Protein AF-A0A3M1K658-F1 (afdb_monomer)

Foldseek 3Di:
DDKDWDQDPCCLVQLQVQLVVLVDHWDWDDPPSDPPRTTITHDDDDPPDDPVNVVSSVVSSQVSCVVVVRHDDPPDPDPVVVPPD

Solvent-accessible surface area (backbone atoms only — not comparable to full-atom values): 5213 Å² total; per-residue (Å²): 114,48,77,48,81,39,87,40,68,66,59,46,52,51,45,49,53,36,23,43,75,64,74,42,85,67,45,81,44,42,66,88,82,33,64,90,80,43,26,32,41,43,41,78,78,58,92,88,59,53,72,68,55,51,51,51,52,53,50,35,50,38,54,24,22,52,74,76,74,48,72,63,71,90,70,74,90,71,66,79,78,77,79,79,125

Mean predicted aligned error: 6.62 Å

pLDDT: mean 84.95, std 15.66, range [34.62, 97.06]

Structure (mmCIF, N/CA/C/O backbone):
data_AF-A0A3M1K658-F1
#
_entry.id   AF-A0A3M1K658-F1
#
loop_
_atom_site.group_PDB
_atom_site.id
_atom_site.type_symbol
_atom_site.label_atom_id
_atom_site.label_alt_id
_atom_site.label_comp_id
_atom_site.label_asym_id
_atom_site.label_entity_id
_atom_site.label_seq_id
_atom_site.pdbx_PDB_ins_code
_atom_site.Cartn_x
_atom_site.Cartn_y
_atom_site.Cartn_z
_atom_site.occupancy
_atom_site.B_iso_or_equiv
_atom_site.auth_seq_id
_atom_site.auth_comp_id
_atom_site.auth_asym_id
_atom_site.auth_atom_id
_atom_site.pdbx_PDB_mod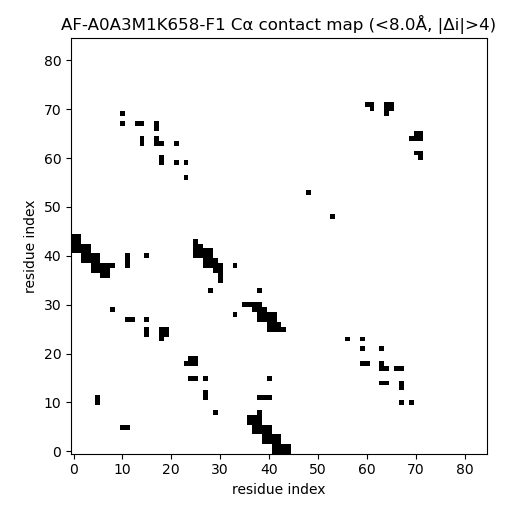el_num
ATOM 1 N N . ILE A 1 1 ? 7.415 10.532 -3.589 1.00 80.81 1 ILE A N 1
ATOM 2 C CA . ILE A 1 1 ? 6.659 9.915 -2.468 1.00 80.81 1 ILE A CA 1
ATOM 3 C C . ILE A 1 1 ? 5.182 10.073 -2.782 1.00 80.81 1 ILE A C 1
ATOM 5 O O . ILE A 1 1 ? 4.793 11.167 -3.168 1.00 80.81 1 ILE A O 1
ATOM 9 N N . VAL A 1 2 ? 4.398 9.005 -2.639 1.00 88.69 2 VAL A N 1
ATOM 10 C CA . VAL A 1 2 ? 2.937 8.996 -2.816 1.00 88.69 2 VAL A CA 1
ATOM 11 C C . VAL A 1 2 ? 2.291 8.694 -1.464 1.00 88.69 2 VAL A C 1
ATOM 13 O O . VAL A 1 2 ? 2.791 7.842 -0.729 1.00 88.69 2 VAL A O 1
ATOM 16 N N . ALA A 1 3 ? 1.220 9.404 -1.113 1.00 88.81 3 ALA A N 1
ATOM 17 C CA . ALA A 1 3 ? 0.486 9.192 0.131 1.00 88.81 3 ALA A CA 1
ATOM 18 C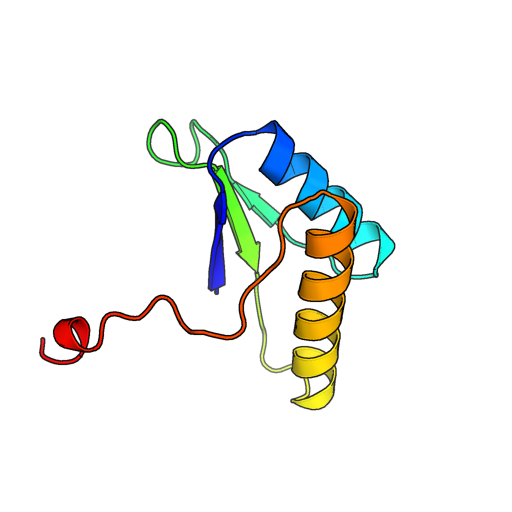 C . ALA A 1 3 ? -0.926 8.671 -0.164 1.00 88.81 3 ALA A C 1
ATOM 20 O O . ALA A 1 3 ? -1.638 9.261 -0.973 1.00 88.81 3 ALA A O 1
ATOM 21 N N . VAL A 1 4 ? -1.324 7.596 0.514 1.00 90.44 4 VAL A N 1
ATOM 22 C CA . VAL A 1 4 ? -2.696 7.071 0.508 1.00 90.44 4 VAL A CA 1
ATOM 23 C C . VAL A 1 4 ? -3.352 7.494 1.813 1.00 90.44 4 VAL A C 1
ATOM 25 O O . VAL A 1 4 ? -2.837 7.169 2.883 1.00 90.44 4 VAL A O 1
ATOM 28 N N . ARG A 1 5 ? -4.451 8.248 1.726 1.00 89.31 5 ARG A N 1
ATOM 29 C CA . ARG A 1 5 ? -5.221 8.702 2.889 1.00 89.31 5 ARG A CA 1
ATOM 30 C C . ARG A 1 5 ? -6.320 7.700 3.210 1.00 89.31 5 ARG A C 1
ATOM 32 O O . ARG A 1 5 ? -7.013 7.256 2.302 1.00 89.31 5 ARG A O 1
ATOM 39 N N . LEU A 1 6 ? -6.460 7.388 4.491 1.00 90.56 6 LEU A N 1
ATOM 40 C CA . LEU A 1 6 ? -7.471 6.490 5.038 1.00 90.56 6 LEU A CA 1
ATOM 41 C C . LEU A 1 6 ? -8.236 7.203 6.152 1.00 90.56 6 LEU A C 1
ATOM 43 O O . LEU A 1 6 ? -7.727 8.166 6.736 1.00 90.56 6 LEU A O 1
ATOM 47 N N . GLU A 1 7 ? -9.453 6.742 6.427 1.00 88.62 7 GLU A N 1
ATOM 48 C CA . GLU A 1 7 ? -10.367 7.431 7.343 1.00 88.62 7 GLU A CA 1
ATOM 49 C C . GLU A 1 7 ? -10.042 7.117 8.807 1.00 88.62 7 GLU A C 1
ATOM 51 O O . GLU A 1 7 ? -10.233 7.950 9.691 1.00 88.62 7 GLU A O 1
ATOM 56 N N . ASN A 1 8 ? -9.525 5.916 9.081 1.00 90.75 8 ASN A N 1
ATOM 57 C CA . ASN A 1 8 ? -9.266 5.455 10.442 1.00 90.75 8 ASN A CA 1
ATOM 58 C C . ASN A 1 8 ? -8.026 4.553 10.557 1.00 90.75 8 ASN A C 1
ATOM 60 O O . ASN A 1 8 ? -7.415 4.111 9.581 1.00 90.75 8 ASN A O 1
ATOM 64 N N . GLU A 1 9 ? -7.639 4.295 11.805 1.00 91.00 9 GLU A N 1
ATOM 65 C CA . GLU A 1 9 ? -6.465 3.497 12.144 1.00 91.00 9 GLU A CA 1
ATOM 66 C C . GLU A 1 9 ? -6.618 2.017 11.749 1.00 91.00 9 GLU A C 1
ATOM 68 O O . GLU A 1 9 ? -5.643 1.388 11.334 1.00 91.00 9 GLU A O 1
ATOM 73 N N . GLN A 1 10 ? -7.831 1.467 11.834 1.00 93.31 10 GLN A N 1
ATOM 74 C CA . GLN A 1 10 ? -8.118 0.073 11.497 1.00 93.31 10 GLN A CA 1
ATOM 75 C C . GLN A 1 10 ? -7.914 -0.195 10.004 1.00 93.31 10 GLN A C 1
ATOM 77 O O . GLN A 1 10 ? -7.250 -1.165 9.647 1.00 93.31 10 GLN A O 1
ATOM 82 N N . GLU A 1 11 ? -8.416 0.685 9.138 1.00 93.94 11 GLU A N 1
ATOM 83 C CA . GLU A 1 11 ? -8.182 0.634 7.691 1.00 93.94 11 GLU A CA 1
ATOM 84 C C . GLU A 1 11 ? -6.693 0.733 7.363 1.00 93.94 11 GLU A C 1
ATOM 86 O O . GLU A 1 11 ? -6.184 -0.011 6.528 1.00 93.94 11 GLU A O 1
ATOM 91 N N . MET A 1 12 ? -5.972 1.617 8.054 1.00 94.44 12 MET A N 1
ATOM 92 C CA . MET A 1 12 ? -4.542 1.836 7.850 1.00 94.44 12 MET A CA 1
ATOM 93 C C . MET A 1 12 ? -3.698 0.616 8.195 1.00 94.44 12 MET A C 1
ATOM 95 O O . MET A 1 12 ? -2.879 0.191 7.376 1.00 94.44 12 MET A O 1
ATOM 99 N N . PHE A 1 13 ? -3.899 0.023 9.370 1.00 95.31 13 PHE A N 1
ATOM 100 C CA . PHE A 1 13 ? -3.199 -1.210 9.720 1.00 95.31 13 PHE A CA 1
ATOM 101 C C . PHE A 1 13 ? -3.672 -2.390 8.874 1.00 95.31 13 PHE A C 1
ATOM 103 O O . PHE A 1 13 ? -2.837 -3.167 8.417 1.00 95.31 13 PHE A O 1
ATOM 110 N N . GLY A 1 14 ? -4.975 -2.496 8.606 1.00 96.38 14 GLY A N 1
ATOM 111 C CA . GLY A 1 14 ? -5.543 -3.551 7.769 1.00 96.38 14 GLY A CA 1
ATOM 112 C C . GLY A 1 14 ? -4.943 -3.555 6.367 1.00 96.38 14 GLY A C 1
ATOM 113 O O . GLY A 1 14 ? -4.464 -4.590 5.908 1.00 96.38 14 GLY A O 1
ATOM 114 N N . LEU A 1 15 ? -4.884 -2.391 5.716 1.00 96.31 15 LEU A N 1
ATOM 115 C CA . LEU A 1 15 ? -4.314 -2.263 4.378 1.00 96.31 15 LEU A CA 1
ATOM 116 C C . LEU A 1 15 ? -2.800 -2.471 4.382 1.00 96.31 15 LEU A C 1
ATOM 118 O O . LEU A 1 15 ? -2.286 -3.143 3.495 1.00 96.31 15 LEU A O 1
ATOM 122 N N . CYS A 1 16 ? -2.082 -1.965 5.389 1.00 96.50 16 CYS A N 1
ATOM 123 C CA . CYS A 1 16 ? -0.642 -2.192 5.501 1.00 96.50 16 CYS A CA 1
ATOM 124 C C . CYS A 1 16 ? -0.296 -3.678 5.676 1.00 96.50 16 CYS A C 1
ATOM 126 O O . CYS A 1 16 ? 0.602 -4.176 5.000 1.00 96.50 16 CYS A O 1
ATOM 128 N N . CYS A 1 17 ? -0.999 -4.392 6.561 1.00 97.00 17 CYS A N 1
ATOM 129 C CA . CYS A 1 17 ? -0.814 -5.833 6.733 1.00 97.00 17 CYS A CA 1
ATOM 130 C C . CYS A 1 17 ? -1.177 -6.580 5.450 1.00 97.00 17 CYS A C 1
ATOM 132 O O . CYS A 1 17 ? -0.448 -7.474 5.028 1.00 97.00 17 CYS A O 1
ATOM 134 N N . ALA A 1 18 ? -2.268 -6.173 4.799 1.00 97.06 18 ALA A N 1
ATOM 135 C CA . ALA A 1 18 ? -2.708 -6.828 3.587 1.00 97.06 18 ALA A CA 1
ATOM 136 C C . ALA A 1 18 ? -1.711 -6.670 2.428 1.00 97.06 18 ALA A C 1
ATOM 138 O O . ALA A 1 18 ? -1.432 -7.629 1.716 1.00 97.06 18 ALA A O 1
ATOM 139 N N . LEU A 1 19 ? -1.132 -5.479 2.272 1.00 97.06 19 LEU A N 1
ATOM 140 C CA . LEU A 1 19 ? -0.071 -5.215 1.302 1.00 97.06 19 LEU A CA 1
ATOM 141 C C . LEU A 1 19 ? 1.201 -6.007 1.606 1.00 97.06 19 LEU A C 1
ATOM 143 O O . LEU A 1 19 ? 1.822 -6.528 0.683 1.00 97.06 19 LEU A O 1
ATOM 147 N N . LEU A 1 20 ? 1.566 -6.141 2.884 1.00 97.00 20 LEU A N 1
ATOM 148 C CA . LEU A 1 20 ? 2.743 -6.909 3.283 1.00 97.00 20 LEU A CA 1
ATOM 149 C C . LEU A 1 20 ? 2.612 -8.390 2.899 1.00 97.00 20 LEU A C 1
ATOM 151 O O . LEU A 1 20 ? 3.582 -8.987 2.441 1.00 97.00 20 LEU A O 1
ATOM 155 N N . GLU A 1 21 ? 1.415 -8.963 3.030 1.00 96.88 21 GLU A N 1
ATOM 156 C CA . GLU A 1 21 ? 1.111 -10.329 2.578 1.00 96.88 21 GLU A CA 1
ATOM 157 C C . GLU A 1 21 ? 1.162 -10.478 1.048 1.00 96.88 21 GLU A C 1
ATOM 159 O O . GLU A 1 21 ? 1.529 -11.538 0.551 1.00 96.88 21 GLU A O 1
ATOM 164 N N . GLU A 1 22 ? 0.865 -9.412 0.300 1.00 96.12 22 GLU A N 1
ATOM 165 C CA . GLU A 1 22 ? 1.049 -9.341 -1.160 1.00 96.12 22 GLU A CA 1
ATOM 166 C C . GLU A 1 22 ? 2.510 -9.050 -1.567 1.00 96.12 22 GLU A C 1
ATOM 168 O O . GLU A 1 22 ? 2.810 -8.902 -2.750 1.00 96.12 22 GLU A O 1
ATOM 173 N N . GLY A 1 23 ? 3.435 -8.952 -0.604 1.00 95.38 23 GLY A N 1
ATOM 174 C CA . GLY A 1 23 ? 4.857 -8.691 -0.846 1.00 95.38 23 GLY A CA 1
ATOM 175 C C . GLY A 1 23 ? 5.230 -7.211 -0.982 1.00 95.38 23 GLY A C 1
ATOM 176 O O . GLY A 1 23 ? 6.365 -6.900 -1.346 1.00 95.38 23 GLY A O 1
ATOM 177 N N . VAL A 1 24 ? 4.318 -6.287 -0.670 1.00 95.00 24 VAL A N 1
ATOM 178 C CA . VAL A 1 24 ? 4.534 -4.837 -0.766 1.00 95.00 24 VAL A CA 1
ATOM 179 C C . VAL A 1 24 ? 4.635 -4.215 0.626 1.00 95.00 24 VAL A C 1
ATOM 181 O O . VAL A 1 24 ? 3.670 -4.161 1.384 1.00 95.00 24 VAL A O 1
ATOM 184 N N . TYR A 1 25 ? 5.805 -3.669 0.955 1.00 94.94 25 TYR A N 1
ATOM 185 C CA . TYR A 1 25 ? 6.000 -2.915 2.194 1.00 94.94 25 TYR A CA 1
ATOM 186 C C . TYR A 1 25 ? 5.748 -1.416 1.995 1.00 94.94 25 TYR A C 1
ATOM 188 O O . TYR A 1 25 ? 6.277 -0.795 1.070 1.00 94.94 25 TYR A O 1
ATOM 196 N N . VAL A 1 26 ? 4.991 -0.815 2.915 1.00 95.38 26 VAL A N 1
ATOM 197 C CA . VAL A 1 26 ? 4.729 0.628 2.962 1.00 95.38 26 VAL A CA 1
ATOM 198 C C . VAL A 1 26 ? 4.919 1.168 4.372 1.00 95.38 26 VAL A C 1
ATOM 200 O O . VAL A 1 26 ? 4.757 0.455 5.360 1.00 95.38 26 VAL A O 1
ATOM 203 N N . ASN A 1 27 ? 5.244 2.456 4.475 1.00 94.56 27 ASN A N 1
ATOM 204 C CA . ASN A 1 27 ? 5.388 3.110 5.769 1.00 94.56 27 ASN A CA 1
ATOM 205 C C . ASN A 1 27 ? 4.043 3.645 6.258 1.00 94.56 27 ASN A C 1
ATOM 207 O O . ASN A 1 27 ? 3.315 4.286 5.504 1.00 94.56 27 ASN A O 1
ATOM 211 N N . ILE A 1 28 ? 3.761 3.470 7.543 1.00 93.25 28 ILE A N 1
ATOM 212 C CA . ILE A 1 28 ? 2.594 4.053 8.205 1.00 93.25 28 ILE A CA 1
ATOM 213 C C . ILE A 1 28 ? 2.958 5.430 8.776 1.00 93.25 28 ILE A C 1
ATOM 215 O O . ILE A 1 28 ? 4.020 5.602 9.374 1.00 93.25 28 ILE A O 1
ATOM 219 N N . ALA A 1 29 ? 2.063 6.407 8.638 1.00 90.12 29 ALA A N 1
ATOM 220 C CA . ALA A 1 29 ? 2.126 7.673 9.359 1.00 90.12 29 ALA A CA 1
ATOM 221 C C . ALA A 1 29 ? 0.764 7.997 9.991 1.00 90.12 29 ALA A C 1
ATOM 223 O O . ALA A 1 29 ? -0.261 8.028 9.312 1.00 90.12 29 ALA A O 1
ATOM 224 N N . ARG A 1 30 ? 0.774 8.244 11.304 1.00 86.88 30 ARG A N 1
ATOM 225 C CA . ARG A 1 30 ? -0.407 8.534 12.128 1.00 86.88 30 ARG A CA 1
ATOM 226 C C . ARG A 1 30 ? -0.107 9.651 13.136 1.00 86.88 30 ARG A C 1
ATOM 228 O O . ARG A 1 30 ? 1.075 9.928 13.376 1.00 86.88 30 ARG A O 1
ATOM 235 N N . PRO A 1 31 ? -1.123 10.248 13.780 1.00 80.88 31 PRO A N 1
ATOM 236 C CA . PRO A 1 31 ? -0.903 11.237 14.832 1.00 80.88 31 PRO A CA 1
ATOM 237 C C . PRO A 1 31 ? -0.001 10.685 15.954 1.00 80.88 31 PRO A C 1
ATOM 239 O O . PRO A 1 31 ? -0.127 9.506 16.300 1.00 80.88 31 PRO A O 1
ATOM 242 N N . PRO A 1 32 ? 0.929 11.486 16.521 1.00 81.81 32 PRO A N 1
ATOM 243 C CA . PRO A 1 32 ? 1.151 12.929 16.328 1.00 81.81 32 PRO A CA 1
ATOM 244 C C . PRO A 1 32 ? 2.047 13.296 15.128 1.00 81.81 32 PRO A C 1
ATOM 246 O O . PRO A 1 32 ? 2.331 14.471 14.916 1.00 81.81 32 PRO A O 1
ATOM 249 N N . ALA A 1 33 ? 2.521 12.316 14.350 1.00 78.00 33 ALA A N 1
ATOM 250 C CA . ALA A 1 33 ? 3.397 12.549 13.195 1.00 78.00 33 ALA A CA 1
ATOM 251 C C . ALA A 1 33 ? 2.648 13.085 11.954 1.00 78.00 33 ALA A C 1
ATOM 253 O O . ALA A 1 33 ? 3.271 13.402 10.941 1.00 78.00 33 ALA A O 1
ATOM 254 N N . THR A 1 34 ? 1.320 13.188 12.032 1.00 73.88 34 THR A N 1
ATOM 255 C CA . THR A 1 34 ? 0.415 13.774 11.036 1.00 73.88 34 THR A CA 1
ATOM 256 C C . THR A 1 34 ? -0.574 14.719 11.737 1.00 73.88 34 THR A C 1
ATOM 258 O O . THR A 1 34 ? -0.803 14.565 12.943 1.00 73.88 34 THR A O 1
ATOM 261 N N . PRO A 1 35 ? -1.171 15.701 11.027 1.00 78.25 35 PRO A N 1
ATOM 262 C CA . PRO A 1 35 ? -2.271 16.497 11.570 1.00 78.25 35 PRO A CA 1
ATOM 263 C C . PRO A 1 35 ? -3.392 15.604 12.122 1.00 78.25 35 PRO A C 1
ATOM 265 O O . PRO A 1 35 ? -3.602 14.487 11.642 1.00 78.25 35 PRO A O 1
ATOM 268 N N . GLN A 1 36 ? -4.104 16.084 13.145 1.00 75.81 36 GLN A N 1
ATOM 269 C CA . GLN A 1 36 ? -5.150 15.312 13.823 1.00 75.81 36 GLN A CA 1
ATOM 270 C C . GLN A 1 36 ? -6.172 14.749 12.824 1.00 75.81 36 GLN A C 1
ATOM 272 O O . GLN A 1 36 ? -6.686 15.474 11.977 1.00 75.81 36 GLN A O 1
ATOM 277 N N . GLY A 1 37 ? -6.439 13.444 12.929 1.00 71.75 37 GLY A N 1
ATOM 278 C CA . GLY A 1 37 ? -7.387 12.731 12.068 1.00 71.75 37 GLY A CA 1
ATOM 279 C C . GLY A 1 37 ? -6.830 12.240 10.727 1.00 71.75 37 GLY A C 1
ATOM 280 O O . GLY A 1 37 ? -7.590 11.688 9.942 1.00 71.75 37 GLY A O 1
ATOM 281 N N . MET A 1 38 ? -5.533 12.409 10.433 1.00 80.00 38 MET A N 1
ATOM 282 C CA . MET A 1 38 ? -4.949 11.917 9.177 1.00 80.00 38 MET A CA 1
ATOM 283 C C . MET A 1 38 ? -4.199 10.593 9.362 1.00 80.00 38 MET A C 1
ATOM 285 O O . MET A 1 38 ? -3.108 10.569 9.938 1.00 80.00 38 MET A O 1
ATOM 289 N N . HIS A 1 39 ? -4.743 9.513 8.800 1.00 88.62 39 HIS A N 1
ATOM 290 C CA . HIS A 1 39 ? -4.101 8.200 8.708 1.00 88.62 39 HIS A CA 1
ATOM 291 C C . HIS A 1 39 ? -3.549 7.994 7.296 1.00 88.62 39 HIS A C 1
ATOM 293 O O . HIS A 1 39 ? -4.299 8.049 6.321 1.00 88.62 39 HIS A O 1
ATOM 299 N N . LEU A 1 40 ? -2.231 7.815 7.169 1.00 90.56 40 LEU A N 1
ATOM 300 C CA . LEU A 1 40 ? -1.552 7.792 5.874 1.00 90.56 40 LEU A CA 1
ATOM 301 C C . LEU A 1 40 ? -0.694 6.537 5.700 1.00 90.56 40 LEU A C 1
ATOM 303 O O . LEU A 1 40 ? 0.106 6.194 6.573 1.00 90.56 40 LEU A O 1
ATOM 307 N N . LEU A 1 41 ? -0.760 5.935 4.513 1.00 93.00 41 LEU A N 1
ATOM 308 C CA . LEU A 1 41 ? 0.294 5.055 4.007 1.00 93.00 41 LEU A CA 1
ATOM 309 C C . LEU A 1 41 ? 1.213 5.860 3.089 1.00 93.00 41 LEU A C 1
ATOM 311 O O . LEU A 1 41 ? 0.758 6.559 2.184 1.00 93.00 41 LEU A O 1
ATOM 315 N N . ARG A 1 42 ? 2.520 5.774 3.319 1.00 93.62 42 ARG A N 1
ATOM 316 C CA . ARG A 1 42 ? 3.557 6.486 2.570 1.00 93.62 42 ARG A CA 1
ATOM 317 C C . ARG A 1 42 ? 4.318 5.500 1.693 1.00 93.62 42 ARG A C 1
ATOM 319 O O . ARG A 1 42 ? 5.095 4.683 2.191 1.00 93.62 42 ARG A O 1
ATOM 326 N N . CYS A 1 43 ? 4.129 5.637 0.387 1.00 92.12 43 CYS A N 1
ATOM 327 C CA . CYS A 1 43 ? 4.802 4.851 -0.637 1.00 92.12 43 CYS A CA 1
ATOM 328 C C . CYS A 1 43 ? 6.013 5.626 -1.173 1.00 92.12 43 CYS A C 1
ATOM 330 O O . CYS A 1 43 ? 5.888 6.727 -1.728 1.00 92.12 43 CYS A O 1
ATOM 332 N N . SER A 1 44 ? 7.202 5.052 -1.011 1.00 90.25 44 SER A N 1
ATOM 333 C CA . SER A 1 44 ? 8.454 5.616 -1.517 1.00 90.25 44 SER A CA 1
ATOM 334 C C .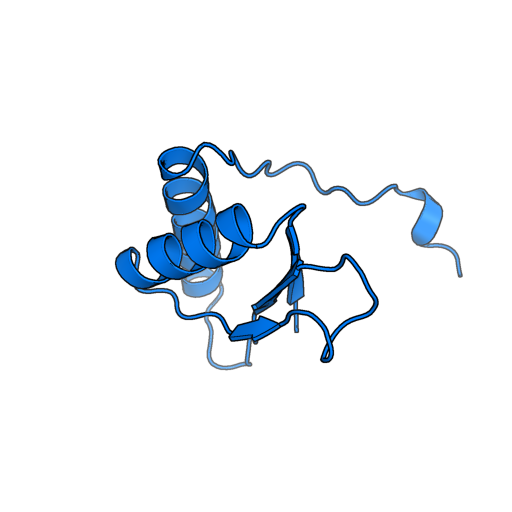 SER A 1 44 ? 8.873 4.879 -2.783 1.00 90.25 44 SER A C 1
ATOM 336 O O . SER A 1 44 ? 9.548 3.859 -2.718 1.00 90.25 44 SER A O 1
ATOM 338 N N . LEU A 1 45 ? 8.478 5.408 -3.939 1.00 87.94 45 LEU A N 1
ATOM 339 C CA . LEU A 1 45 ? 8.943 4.921 -5.236 1.00 87.94 45 LEU A CA 1
ATOM 340 C C . LEU A 1 45 ? 10.302 5.555 -5.555 1.00 87.94 45 LEU A C 1
ATOM 342 O O . LEU A 1 45 ? 10.434 6.781 -5.547 1.00 87.94 45 LEU A O 1
ATOM 346 N N . GLY A 1 46 ? 11.306 4.716 -5.794 1.00 86.06 46 GLY A N 1
ATOM 347 C CA . GLY A 1 46 ? 12.643 5.120 -6.238 1.00 86.06 46 GLY A CA 1
ATOM 348 C C . GLY A 1 46 ? 12.919 4.697 -7.681 1.00 86.06 46 GLY A C 1
ATOM 349 O O . GLY A 1 46 ? 12.209 3.848 -8.215 1.00 86.06 46 GLY A O 1
ATOM 350 N N . LEU A 1 47 ? 13.995 5.235 -8.268 1.00 85.38 47 LEU A N 1
ATOM 351 C CA . LEU A 1 47 ? 14.429 4.961 -9.652 1.00 85.38 47 LEU A CA 1
ATOM 352 C C . LEU A 1 47 ? 14.693 3.475 -9.960 1.00 85.38 47 LEU A C 1
ATOM 354 O O . LEU A 1 47 ? 14.782 3.108 -11.122 1.00 85.38 47 LEU A O 1
ATOM 358 N N . GLY A 1 48 ? 14.837 2.630 -8.937 1.00 88.50 48 GLY A N 1
ATOM 359 C CA . GLY A 1 48 ? 15.060 1.192 -9.099 1.00 88.50 48 GLY A CA 1
ATOM 360 C C . GLY A 1 48 ? 13.818 0.373 -9.463 1.00 88.50 48 GLY A C 1
ATOM 361 O O . GLY A 1 48 ? 13.961 -0.828 -9.648 1.00 88.50 48 GLY A O 1
ATOM 362 N N . HIS A 1 49 ? 12.628 0.979 -9.543 1.00 88.06 49 HIS A N 1
ATOM 363 C CA . HIS A 1 49 ? 11.415 0.268 -9.955 1.00 88.06 49 HIS A CA 1
ATOM 364 C C . HIS A 1 49 ? 11.216 0.375 -11.470 1.00 88.06 49 HIS A C 1
ATOM 366 O O . HIS A 1 49 ? 11.221 1.480 -12.017 1.00 88.06 49 HIS A O 1
ATOM 372 N N . SER A 1 50 ? 11.000 -0.756 -12.140 1.00 92.94 50 SER A N 1
ATOM 373 C CA . SER A 1 50 ? 10.516 -0.782 -13.522 1.00 92.94 50 SER A CA 1
ATOM 374 C C . SER A 1 50 ? 9.027 -0.422 -13.589 1.00 92.94 50 SER A C 1
ATOM 376 O O . SER A 1 50 ? 8.313 -0.480 -12.587 1.00 92.94 50 SER A O 1
ATOM 378 N N . ALA A 1 51 ? 8.539 -0.076 -14.784 1.00 91.94 51 ALA A N 1
ATOM 379 C CA . ALA A 1 51 ? 7.111 0.163 -15.001 1.00 91.94 51 ALA A CA 1
ATOM 380 C C . ALA A 1 51 ? 6.265 -1.069 -14.630 1.00 91.94 51 ALA A C 1
ATOM 382 O O . ALA A 1 51 ? 5.281 -0.943 -13.913 1.00 91.94 51 ALA A O 1
ATOM 383 N N . GLU A 1 52 ? 6.720 -2.263 -15.012 1.00 93.69 52 GLU A N 1
ATOM 384 C CA . GLU A 1 52 ? 6.072 -3.542 -14.689 1.00 93.69 52 GLU A CA 1
ATOM 385 C C . GLU A 1 52 ? 5.990 -3.782 -13.172 1.00 93.69 52 GLU A C 1
ATOM 387 O O . GLU A 1 52 ? 4.974 -4.242 -12.660 1.00 93.69 52 GLU A O 1
ATOM 392 N N . GLN A 1 53 ? 7.037 -3.421 -12.419 1.00 93.44 53 GLN A N 1
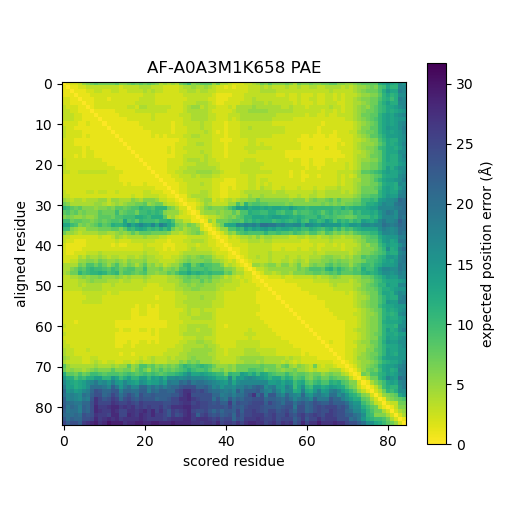ATOM 393 C CA . GLN A 1 53 ? 7.007 -3.510 -10.955 1.00 93.44 53 GLN A CA 1
ATOM 394 C C . GLN A 1 53 ? 6.000 -2.534 -10.347 1.00 93.44 53 GLN A C 1
ATOM 396 O O . GLN A 1 53 ? 5.353 -2.859 -9.355 1.00 93.44 53 GLN A O 1
ATOM 401 N N . VAL A 1 54 ? 5.851 -1.341 -10.928 1.00 93.19 54 VAL A N 1
ATOM 402 C CA . VAL A 1 54 ? 4.830 -0.381 -10.491 1.00 93.19 54 VAL A CA 1
ATOM 403 C C . VAL A 1 54 ? 3.428 -0.916 -10.778 1.00 93.19 54 VAL A C 1
ATOM 405 O O . VAL A 1 54 ? 2.561 -0.805 -9.916 1.00 93.19 54 VAL A O 1
ATOM 4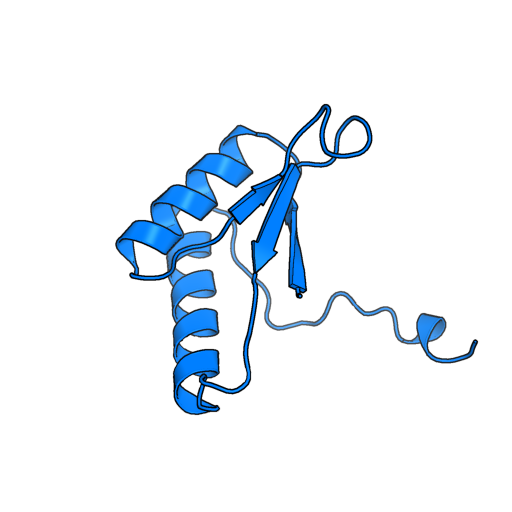08 N N . GLU A 1 55 ? 3.208 -1.540 -11.933 1.00 93.44 55 GLU A N 1
ATOM 409 C CA . GLU A 1 55 ? 1.935 -2.190 -12.259 1.00 93.44 55 GLU A CA 1
ATOM 410 C C . GLU A 1 55 ? 1.601 -3.323 -11.280 1.00 93.44 55 GLU A C 1
ATOM 412 O O . GLU A 1 55 ? 0.478 -3.376 -10.777 1.00 93.44 55 GLU A O 1
ATOM 417 N N . GL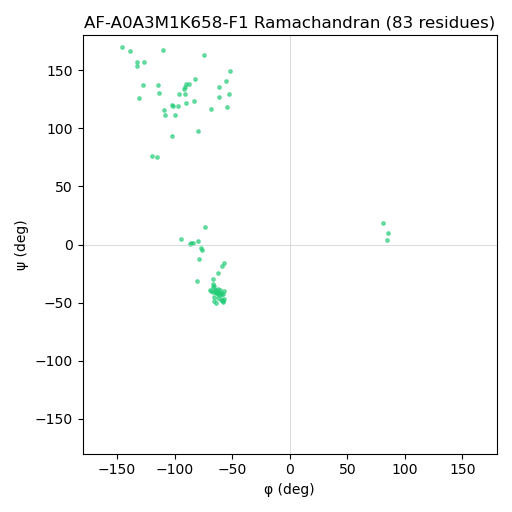U A 1 56 ? 2.573 -4.165 -10.914 1.00 95.06 56 GLU A N 1
ATOM 418 C CA . GLU A 1 56 ? 2.349 -5.215 -9.912 1.00 95.06 56 GLU A CA 1
ATOM 419 C C . GLU A 1 56 ? 2.053 -4.631 -8.524 1.00 95.06 56 GLU A C 1
ATOM 421 O O . GLU A 1 56 ? 1.164 -5.118 -7.827 1.00 95.06 56 GLU A O 1
ATOM 426 N N . ILE A 1 57 ? 2.729 -3.544 -8.131 1.00 94.25 57 ILE A N 1
ATOM 427 C CA . ILE A 1 57 ? 2.406 -2.827 -6.890 1.00 94.25 57 ILE A CA 1
ATOM 428 C C . ILE A 1 57 ? 0.948 -2.351 -6.933 1.00 94.25 57 ILE A C 1
ATOM 430 O O . ILE A 1 57 ? 0.202 -2.582 -5.983 1.00 94.25 57 ILE A O 1
ATOM 434 N N . LEU A 1 58 ? 0.505 -1.727 -8.027 1.00 93.62 58 LEU A N 1
ATOM 435 C CA . LEU A 1 58 ? -0.884 -1.282 -8.174 1.00 93.62 58 LEU A CA 1
ATOM 436 C C . LEU A 1 58 ? -1.871 -2.459 -8.099 1.00 93.62 58 LEU A C 1
ATOM 438 O O . LEU A 1 58 ? -2.890 -2.361 -7.412 1.00 93.62 58 LEU A O 1
ATOM 442 N N . ALA A 1 59 ? -1.555 -3.590 -8.732 1.00 95.00 59 ALA A N 1
ATOM 443 C CA . ALA A 1 59 ? -2.369 -4.799 -8.665 1.00 95.00 59 ALA A CA 1
ATOM 444 C C . ALA A 1 59 ? -2.453 -5.364 -7.233 1.00 95.00 59 ALA A C 1
ATOM 446 O O . ALA A 1 59 ? -3.546 -5.716 -6.776 1.00 95.00 59 ALA A O 1
ATOM 447 N N . ALA A 1 60 ? -1.339 -5.385 -6.494 1.00 95.88 60 ALA A N 1
ATOM 448 C CA . ALA A 1 60 ? -1.293 -5.767 -5.083 1.00 95.88 60 ALA A CA 1
ATOM 449 C C . ALA A 1 60 ? -2.181 -4.859 -4.222 1.00 95.88 60 ALA A C 1
ATOM 451 O O . ALA A 1 60 ? -2.965 -5.350 -3.410 1.00 95.88 60 ALA A O 1
ATOM 452 N N . PHE A 1 61 ? -2.147 -3.545 -4.458 1.00 95.38 61 PHE A N 1
ATOM 453 C CA . PHE A 1 61 ? -3.052 -2.588 -3.820 1.00 95.38 61 PHE A CA 1
ATOM 454 C C . PHE A 1 61 ? -4.523 -2.930 -4.081 1.00 95.38 61 PHE A C 1
ATOM 456 O O . PHE A 1 61 ? -5.315 -2.983 -3.138 1.00 95.38 61 PHE A O 1
ATOM 463 N N . GLN A 1 62 ? -4.901 -3.230 -5.325 1.00 94.88 62 GLN A N 1
ATOM 464 C CA . GLN A 1 62 ? -6.278 -3.614 -5.644 1.00 94.88 62 GLN A CA 1
ATOM 465 C C . GLN A 1 62 ? -6.707 -4.921 -4.955 1.00 94.88 62 GLN A C 1
ATOM 467 O O . GLN A 1 62 ? -7.833 -5.014 -4.457 1.00 94.88 62 GLN A O 1
ATOM 472 N N . ARG A 1 63 ? -5.837 -5.943 -4.919 1.00 95.94 63 ARG A N 1
ATOM 473 C CA . ARG A 1 63 ? -6.116 -7.228 -4.249 1.00 95.94 63 ARG A CA 1
ATOM 474 C C . ARG A 1 63 ? -6.245 -7.051 -2.734 1.00 95.94 63 ARG A C 1
ATOM 476 O O . ARG A 1 63 ? -7.248 -7.483 -2.162 1.00 95.94 63 ARG A O 1
ATOM 483 N N . ALA A 1 64 ? -5.295 -6.353 -2.114 1.00 96.44 64 ALA A N 1
ATOM 484 C CA . ALA A 1 64 ? -5.301 -6.036 -0.689 1.00 96.44 64 ALA A CA 1
ATOM 485 C C . ALA A 1 64 ? -6.545 -5.227 -0.294 1.00 96.44 64 ALA A C 1
ATOM 487 O O . ALA A 1 64 ? -7.251 -5.608 0.639 1.00 96.44 64 ALA A O 1
ATOM 488 N N . GLY A 1 65 ? -6.866 -4.174 -1.052 1.00 95.12 65 GLY A N 1
ATOM 489 C CA . GLY A 1 65 ? -8.047 -3.342 -0.834 1.00 95.12 65 GLY A CA 1
ATOM 490 C C . GLY A 1 65 ? -9.349 -4.143 -0.889 1.00 95.12 65 GLY A C 1
ATOM 491 O O . GLY A 1 65 ? -10.146 -4.097 0.048 1.00 95.12 65 GLY A O 1
ATOM 492 N N . ARG A 1 66 ? -9.544 -4.969 -1.929 1.00 94.75 66 ARG A N 1
ATOM 493 C CA . ARG A 1 66 ? -10.724 -5.850 -2.037 1.00 94.75 66 ARG A CA 1
ATOM 494 C C . ARG A 1 66 ? -10.867 -6.790 -0.839 1.00 94.75 66 ARG A C 1
ATOM 496 O O . ARG A 1 66 ? -11.978 -6.986 -0.357 1.00 94.75 66 ARG A O 1
ATOM 503 N N . ARG A 1 67 ? -9.761 -7.347 -0.342 1.00 94.94 67 ARG A N 1
ATOM 504 C CA . ARG A 1 67 ? -9.768 -8.299 0.777 1.00 94.94 67 ARG A CA 1
ATOM 505 C C . ARG A 1 67 ? -10.220 -7.681 2.098 1.00 94.94 67 ARG A C 1
ATOM 507 O O . ARG A 1 67 ? -10.884 -8.357 2.877 1.00 94.94 67 ARG A O 1
ATOM 514 N N . ILE A 1 68 ? -9.871 -6.423 2.347 1.00 94.88 68 ILE A N 1
ATOM 515 C CA . ILE A 1 68 ? -10.226 -5.729 3.593 1.00 94.88 68 ILE A CA 1
ATOM 516 C C . ILE A 1 68 ? -11.513 -4.898 3.482 1.00 94.88 68 ILE A C 1
ATOM 518 O O . ILE A 1 68 ? -11.861 -4.191 4.422 1.00 94.88 68 ILE A O 1
ATOM 522 N N . GLY A 1 69 ? -12.211 -4.958 2.343 1.00 94.19 69 GLY A N 1
ATOM 523 C CA . GLY A 1 69 ? -13.436 -4.188 2.110 1.00 94.19 69 GLY A CA 1
ATOM 524 C C . GLY A 1 69 ? -13.216 -2.727 1.696 1.00 94.19 69 GLY A C 1
ATOM 525 O O . GLY A 1 69 ? -14.153 -1.939 1.774 1.00 94.19 69 GLY A O 1
ATOM 526 N N . LEU A 1 70 ? -12.017 -2.367 1.225 1.00 91.12 70 LEU A N 1
ATOM 527 C CA . LEU A 1 70 ? -11.658 -1.045 0.692 1.00 91.12 70 LEU A CA 1
ATOM 528 C C . LEU A 1 70 ? -11.300 -1.141 -0.805 1.00 91.12 70 LEU A C 1
ATOM 530 O O . LEU A 1 70 ? -10.119 -1.123 -1.161 1.00 91.12 70 LEU A O 1
ATOM 534 N N . PRO A 1 71 ? -12.278 -1.298 -1.715 1.00 84.81 71 PRO A N 1
ATOM 535 C CA . PRO A 1 71 ? -11.986 -1.395 -3.141 1.00 84.81 71 PRO A CA 1
ATOM 536 C C . PRO A 1 71 ? -11.312 -0.111 -3.647 1.00 84.81 71 PRO A C 1
ATOM 538 O O . PRO A 1 71 ? -11.822 0.992 -3.464 1.00 84.81 71 PRO A O 1
ATOM 541 N N . ILE A 1 72 ? -10.162 -0.266 -4.304 1.00 84.44 72 ILE A N 1
ATOM 542 C CA . ILE A 1 72 ? -9.391 0.848 -4.861 1.00 84.44 72 ILE A CA 1
ATOM 543 C C . ILE A 1 72 ? -9.862 1.099 -6.292 1.00 84.44 72 ILE A C 1
ATOM 545 O O . IL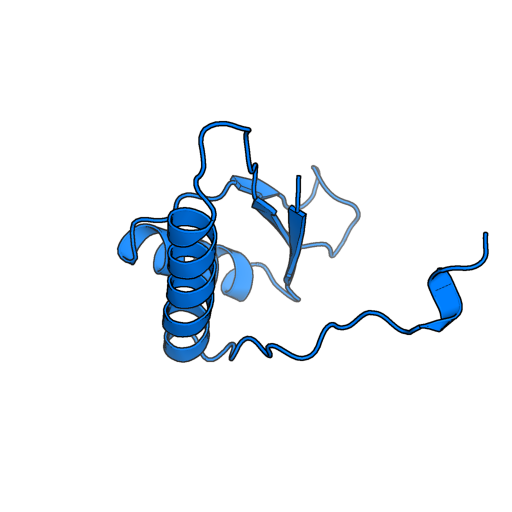E A 1 72 ? -9.819 0.194 -7.124 1.00 84.44 72 ILE A O 1
ATOM 549 N N . SER A 1 73 ? -10.325 2.321 -6.560 1.00 76.12 73 SER A N 1
ATOM 550 C CA . SER A 1 73 ? -10.724 2.752 -7.901 1.00 76.12 73 SER A CA 1
ATOM 551 C C . SER A 1 73 ? -9.512 3.177 -8.728 1.00 76.12 73 SER A C 1
ATOM 553 O O . SER A 1 73 ? -8.600 3.825 -8.218 1.00 76.12 73 SER A O 1
ATOM 555 N N . GLU A 1 74 ? -9.536 2.858 -10.022 1.00 67.12 74 GLU A N 1
ATOM 556 C CA . GLU A 1 74 ? -8.588 3.382 -11.013 1.00 67.12 74 GLU A CA 1
ATOM 557 C C . GLU A 1 74 ? -8.943 4.811 -11.452 1.00 67.12 74 GLU A C 1
ATOM 559 O O . GLU A 1 74 ? -8.130 5.488 -12.078 1.00 67.12 74 GLU A O 1
ATOM 564 N N . THR A 1 75 ? -10.146 5.296 -11.115 1.00 61.03 75 THR A N 1
ATOM 565 C CA . THR A 1 75 ? -10.543 6.681 -11.374 1.00 61.03 75 THR A CA 1
ATOM 566 C C . THR A 1 75 ? -9.723 7.610 -10.478 1.00 61.03 75 THR A C 1
ATOM 568 O O . THR A 1 75 ? -9.858 7.539 -9.252 1.00 61.03 75 THR A O 1
ATOM 571 N N . PRO A 1 76 ? -8.884 8.494 -11.042 1.00 54.50 76 PRO A N 1
ATOM 572 C CA . PRO A 1 76 ? -8.113 9.421 -10.235 1.00 54.50 76 PRO A CA 1
ATOM 573 C C . PRO A 1 76 ? -9.069 10.335 -9.455 1.00 54.50 76 PRO A C 1
ATOM 575 O O . PRO A 1 76 ? -9.978 10.900 -10.060 1.00 54.50 76 PRO A O 1
ATOM 578 N N . PRO A 1 77 ? -8.845 10.584 -8.155 1.00 55.94 77 PRO A N 1
ATOM 579 C CA . PRO A 1 77 ? -9.581 11.603 -7.405 1.00 55.94 77 PRO A 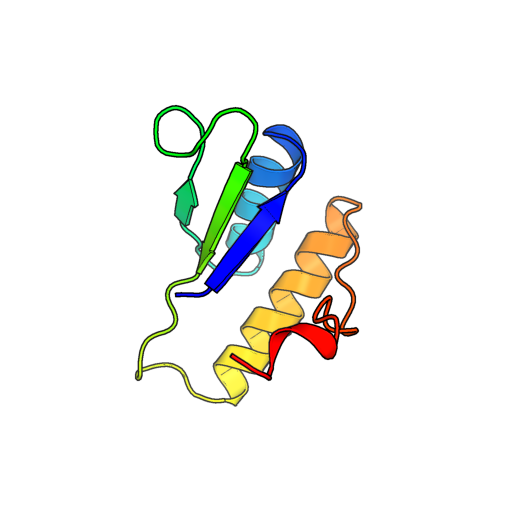CA 1
ATOM 580 C C . PRO A 1 77 ? -9.143 13.035 -7.774 1.00 55.94 77 PRO A C 1
ATOM 582 O O . PRO A 1 77 ? -9.408 13.975 -7.028 1.00 55.94 77 PRO A O 1
ATOM 585 N N . PHE A 1 78 ? -8.424 13.217 -8.887 1.00 54.59 78 PHE A N 1
ATOM 586 C CA . PHE A 1 78 ? -7.955 14.527 -9.312 1.00 54.59 78 PHE A CA 1
ATOM 587 C C . PHE A 1 78 ? -9.093 15.271 -9.999 1.00 54.59 78 PHE A C 1
ATOM 589 O O . PHE A 1 78 ? -9.348 15.088 -11.187 1.00 54.59 78 PHE A O 1
ATOM 596 N N . ASP A 1 79 ? -9.747 16.128 -9.224 1.00 51.22 79 ASP A N 1
ATOM 597 C CA . ASP A 1 79 ? -10.515 17.241 -9.755 1.00 51.22 79 ASP A CA 1
ATOM 598 C C . ASP A 1 79 ? -9.587 18.065 -10.668 1.00 51.22 79 ASP A C 1
ATOM 600 O O . ASP A 1 79 ? -8.526 18.552 -10.256 1.00 51.22 79 ASP A O 1
ATOM 604 N N . GLU A 1 80 ? -9.950 18.151 -11.945 1.00 45.09 80 GLU A N 1
ATOM 605 C CA . GLU A 1 80 ? -9.173 18.755 -13.035 1.00 45.09 80 GLU A CA 1
ATOM 606 C C . GLU A 1 80 ? -8.847 20.242 -12.763 1.00 45.09 80 GLU A C 1
ATOM 608 O O . GLU A 1 80 ? -7.891 20.799 -13.308 1.00 45.09 80 GLU A O 1
ATOM 613 N N . ALA A 1 81 ? -9.587 20.862 -11.836 1.00 46.03 81 ALA A N 1
ATOM 614 C CA . ALA A 1 81 ? -9.478 22.255 -11.416 1.00 46.03 81 ALA A CA 1
ATOM 615 C C . ALA A 1 81 ? -8.131 22.644 -10.769 1.00 46.03 81 ALA A C 1
ATOM 617 O O . ALA A 1 81 ? -7.744 23.811 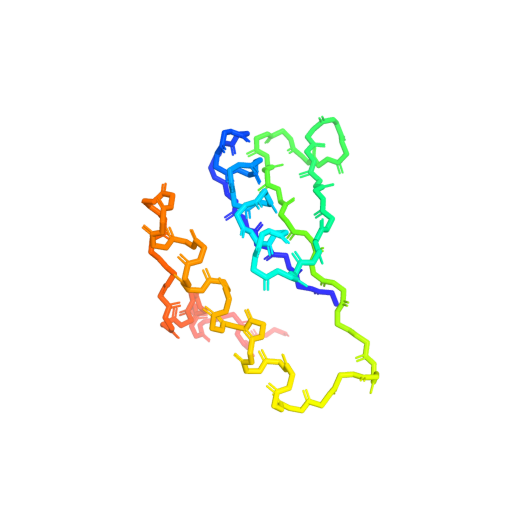-10.825 1.00 46.03 81 ALA A O 1
ATOM 618 N N . ALA A 1 82 ? -7.382 21.705 -10.180 1.00 43.59 82 ALA A N 1
ATOM 619 C CA . ALA A 1 82 ? -6.149 22.021 -9.442 1.00 43.59 82 ALA A CA 1
ATOM 620 C C . ALA A 1 82 ? -4.882 22.156 -10.318 1.00 43.59 82 ALA A C 1
ATOM 622 O O . ALA A 1 82 ? -3.795 22.379 -9.790 1.00 43.59 82 ALA A O 1
ATOM 623 N N . ARG A 1 83 ? -4.988 22.013 -11.650 1.00 46.31 83 ARG A N 1
ATOM 624 C CA . ARG A 1 83 ? -3.839 22.068 -12.582 1.00 46.31 83 ARG A CA 1
ATOM 625 C C . ARG A 1 83 ? -3.452 23.473 -13.063 1.00 46.31 83 ARG A C 1
ATOM 627 O O . ARG A 1 83 ? -2.495 23.590 -13.823 1.00 46.31 83 ARG A O 1
ATOM 634 N N . THR A 1 84 ? -4.141 24.522 -12.616 1.00 39.16 84 THR A N 1
ATOM 635 C CA . THR A 1 84 ? -3.826 25.912 -12.996 1.00 39.16 84 THR A CA 1
ATOM 636 C C . THR A 1 84 ? -3.470 26.739 -11.761 1.00 39.16 84 THR A C 1
ATOM 638 O O . THR A 1 84 ? -4.290 27.507 -11.265 1.00 39.16 84 THR A O 1
ATOM 641 N N . ALA A 1 85 ? -2.257 26.551 -11.242 1.00 34.62 85 ALA A N 1
ATOM 642 C CA . ALA A 1 85 ? -1.604 27.468 -10.308 1.00 34.62 85 ALA A CA 1
ATOM 643 C C . ALA A 1 85 ? -0.083 27.325 -10.415 1.00 34.62 85 ALA A C 1
ATOM 645 O O . ALA A 1 85 ? 0.391 26.166 -10.422 1.00 34.62 85 ALA A O 1
#

Sequence (85 aa):
IVAVRLENEQEMFGLCCALLEEGVYVNIARPPATPQGMHLLRCSLGLGHSAEQVEEILAAFQRAGRRIGLPISETPPFDEAARTA

Secondary structure (DSSP, 8-state):
-EEEEESSHHHHHHHHHHHHHTT---EEE-TTSSSTT-EEEEE---TT--HHHHHHHHHHHHHHHHHTT-PPPSS----GGGG--

Nearest PDB structures (foldseek):
  2x8u-assembly1_B  TM=9.553E-01  e=2.831E-06  Rhizorhabdus wittichii RW1
  2jg2-assembly1_A  TM=9.685E-01  e=5.417E-06  Sphingomonas paucimobilis
  3tqx-assembly1_B  TM=9.149E-01  e=3.231E-04  Coxiella burnetii RSA 493
  7pob-assembly1_A  TM=8.820E-01  e=8.015E-04  Thermus thermophilus
  7v5i-assembly1_B  TM=9.287E-01  e=2.750E-03  Vibrio proteolyticus NBRC 13287

Radius of gyration: 13.71 Å; Cα contacts (8 Å, |Δi|>4): 98; chains: 1; bounding box: 28×38×31 Å